Protein AF-A0A285X0R0-F1 (afdb_monomer)

pLDDT: mean 80.7, std 11.84, range [41.78, 96.88]

Mean predicted aligned error: 8.22 Å

Organism: NCBI:txid1343891

Solvent-accessible surface area (backbone atoms only — not comparable to full-atom values): 8356 Å² total; per-residue (Å²): 119,73,72,58,53,62,50,47,55,50,51,50,50,50,52,49,47,53,52,54,48,49,49,48,52,49,40,54,50,35,18,53,65,5,32,38,74,40,42,94,51,76,26,80,20,54,83,68,78,44,75,54,77,42,73,67,60,51,47,50,53,51,53,50,49,51,52,50,48,53,52,51,52,55,49,51,52,51,54,50,52,48,55,55,54,50,66,74,74,57,95,47,62,67,62,36,13,54,50,29,8,55,51,39,9,49,51,32,26,53,47,38,49,59,47,37,76,71,26,73,60,60,70,66,58,26,51,50,37,18,51,52,23,22,54,46,14,33,63,47,45,33,64,76,67,53,60,69,74,64,55,60,65,60,63,75,75,111

Sequence (158 aa):
MKATFKNLGKHLLWGILIILGGLFLYMVGAQILGYLPYSDRPGPGWYKGEILVDWDGLKFVLDFILFLGIYIIGSLILVYGLFRIFRLFGYNRIIYSILGGLIIGFICLYWTLGIGWYIAIDGSTVTAGGILGLIYGATIFPKLLRPKEEQTLGTTKN

Secondary structure (DSSP, 8-state):
-HHHHHHHHHHHHHHHHHHHHHHHHHHHHHHHTTB-TT-SSB-HHHHH------HHHHHHHHHHHHHHHHHHHHHHHHHHHHHHHHHHH---HHHHHHHHHHHHHHHHHHHHHHHHTTS---HHHHHHHHHHHHHHHHHTHHHHTS-HHHHHHHHTT-

Radius of gyration: 19.96 Å; Cα contacts (8 Å, |Δi|>4): 147; chains: 1; bounding box: 43×32×56 Å

Foldseek 3Di:
DVVVVVVVVVVLVVVLCCVLVVLLCVLLVCQQCQPQSQEPDRHPCPVVVDNPPDPVSNVLSVVLSVVVVVLSVVLVVVVVVVLVVCVVVDQDLQVQLQVQLQSQLVSQLVSVVVSCVSHVDDPVNSVVSSNVSNNCRNPPRSVVSDDPVVVVVVVVVD

Structure (mmCIF, N/CA/C/O backbone):
data_AF-A0A285X0R0-F1
#
_entry.id   AF-A0A285X0R0-F1
#
loop_
_atom_site.group_PDB
_atom_site.id
_atom_site.type_symbol
_atom_site.label_atom_id
_atom_site.label_alt_id
_atom_site.label_comp_id
_atom_site.label_asym_id
_atom_site.label_entity_id
_atom_site.label_seq_id
_atom_site.pdbx_PDB_ins_code
_atom_site.Cartn_x
_atom_site.Cartn_y
_atom_site.Cartn_z
_atom_site.occupancy
_atom_site.B_iso_or_equiv
_atom_site.auth_seq_id
_atom_site.auth_comp_id
_atom_site.auth_asym_id
_atom_site.auth_atom_id
_atom_site.pdbx_PDB_model_num
ATOM 1 N N . MET A 1 1 ? 1.839 1.627 28.989 1.00 46.50 1 MET A N 1
ATOM 2 C CA . MET A 1 1 ? 1.444 2.210 27.679 1.00 46.50 1 MET A CA 1
ATOM 3 C C . MET A 1 1 ? 2.614 2.747 26.836 1.00 46.50 1 MET A C 1
ATOM 5 O O . MET A 1 1 ? 2.567 2.570 25.628 1.00 46.50 1 MET A O 1
ATOM 9 N N . LYS A 1 2 ? 3.685 3.329 27.411 1.00 41.78 2 LYS A N 1
ATOM 10 C CA . LYS A 1 2 ? 4.855 3.825 26.641 1.00 41.78 2 LYS A CA 1
ATOM 11 C C . LYS A 1 2 ? 5.666 2.735 25.903 1.00 41.78 2 LYS A C 1
ATOM 13 O O . LYS A 1 2 ? 6.153 2.985 24.806 1.00 41.78 2 LYS A O 1
ATOM 18 N N . ALA A 1 3 ? 5.757 1.518 26.451 1.00 43.06 3 ALA A N 1
ATOM 19 C CA . ALA A 1 3 ? 6.509 0.415 25.835 1.00 43.06 3 ALA A CA 1
ATOM 20 C C . ALA A 1 3 ? 5.910 -0.080 24.499 1.00 43.06 3 ALA A C 1
ATOM 22 O O . ALA A 1 3 ? 6.636 -0.512 23.610 1.00 43.06 3 ALA A O 1
ATOM 23 N N . THR A 1 4 ? 4.591 0.033 24.319 1.00 57.09 4 THR A N 1
ATOM 24 C CA . THR A 1 4 ? 3.888 -0.457 23.122 1.00 57.09 4 THR A CA 1
ATOM 25 C C . THR A 1 4 ? 4.095 0.459 21.911 1.00 57.09 4 THR A C 1
ATOM 27 O O . THR A 1 4 ? 4.170 -0.018 20.785 1.00 57.09 4 THR A O 1
ATOM 30 N N . PHE A 1 5 ? 4.251 1.768 22.137 1.00 53.84 5 PHE A N 1
ATOM 31 C CA . PHE A 1 5 ? 4.411 2.760 21.067 1.00 53.84 5 PHE A CA 1
ATOM 32 C C . PHE A 1 5 ? 5.818 2.740 20.453 1.00 53.84 5 PHE A C 1
ATOM 34 O O . PHE A 1 5 ? 5.966 2.817 19.235 1.00 53.84 5 PHE A O 1
ATOM 41 N N . LYS A 1 6 ? 6.851 2.552 21.289 1.00 60.56 6 LYS A N 1
ATOM 42 C CA . LYS A 1 6 ? 8.239 2.375 20.828 1.00 60.56 6 LYS A CA 1
ATOM 43 C C . LYS A 1 6 ? 8.381 1.124 19.952 1.00 60.56 6 LYS A C 1
ATOM 45 O O . LYS A 1 6 ? 9.075 1.156 18.940 1.00 60.56 6 LYS A O 1
ATOM 50 N N . ASN A 1 7 ? 7.669 0.052 20.302 1.00 72.88 7 ASN A N 1
ATOM 51 C CA . ASN A 1 7 ? 7.646 -1.170 19.502 1.00 72.88 7 ASN A CA 1
ATOM 52 C C . ASN A 1 7 ? 6.840 -0.991 18.210 1.00 72.88 7 ASN A C 1
ATOM 54 O O . ASN A 1 7 ? 7.281 -1.461 17.169 1.00 72.88 7 ASN A O 1
ATOM 58 N N . LEU A 1 8 ? 5.719 -0.260 18.238 1.00 70.25 8 LEU A N 1
ATOM 59 C CA . LEU A 1 8 ? 4.926 0.026 17.038 1.00 70.25 8 LEU A CA 1
ATOM 60 C C . LEU A 1 8 ? 5.735 0.790 15.984 1.00 70.25 8 LEU A C 1
ATOM 62 O O . LEU A 1 8 ? 5.766 0.370 14.833 1.00 70.25 8 LEU A O 1
ATOM 66 N N . GLY A 1 9 ? 6.431 1.861 16.379 1.00 76.69 9 GLY A N 1
ATOM 67 C CA . GLY A 1 9 ? 7.295 2.611 15.462 1.00 76.69 9 GLY A CA 1
ATOM 68 C C . GLY A 1 9 ? 8.384 1.730 14.848 1.00 76.69 9 GLY A C 1
ATOM 69 O O . GLY A 1 9 ? 8.612 1.782 13.644 1.00 76.69 9 GLY A O 1
ATOM 70 N N . LYS A 1 10 ? 8.989 0.845 15.652 1.00 80.75 10 LYS A N 1
ATOM 71 C CA . LYS A 1 10 ? 9.969 -0.138 15.174 1.00 80.75 10 LYS A CA 1
ATOM 72 C C . LYS A 1 10 ? 9.349 -1.127 14.177 1.00 80.75 10 LYS A C 1
ATOM 74 O O . LYS A 1 10 ? 9.938 -1.352 13.129 1.00 80.75 10 LYS A O 1
ATOM 79 N N . HIS A 1 11 ? 8.180 -1.701 14.463 1.00 75.06 11 HIS A N 1
ATOM 80 C CA . HIS A 1 11 ? 7.510 -2.645 13.557 1.00 75.06 11 HIS A CA 1
ATOM 81 C C . HIS A 1 11 ? 7.051 -1.989 12.253 1.00 75.06 11 HIS A C 1
ATOM 83 O O . HIS A 1 11 ? 7.207 -2.592 11.197 1.00 75.06 11 HIS A O 1
ATOM 89 N N . LEU A 1 12 ? 6.539 -0.757 12.315 1.00 79.19 12 LEU A N 1
ATOM 90 C CA . LEU A 1 12 ? 6.190 0.020 11.127 1.00 79.19 12 LEU A CA 1
ATOM 91 C C . LEU A 1 12 ? 7.430 0.317 10.288 1.00 79.19 12 LEU A C 1
ATOM 93 O O . LEU A 1 12 ? 7.411 0.067 9.091 1.00 79.19 12 LEU A O 1
ATOM 97 N N . LEU A 1 13 ? 8.520 0.769 10.914 1.00 84.12 13 LEU A N 1
ATOM 98 C CA . LEU A 1 13 ? 9.782 1.012 10.220 1.00 84.12 13 LEU A CA 1
ATOM 99 C C . LEU A 1 13 ? 10.294 -0.257 9.530 1.00 84.12 13 LEU A C 1
ATOM 101 O O . LEU A 1 13 ? 10.608 -0.215 8.348 1.00 84.12 13 LEU A O 1
ATOM 105 N N . TRP A 1 14 ? 10.331 -1.393 10.234 1.00 82.38 14 TRP A N 1
ATOM 106 C CA . TRP A 1 14 ? 10.741 -2.667 9.636 1.00 82.38 14 TRP A CA 1
ATOM 107 C C . TRP A 1 14 ? 9.812 -3.111 8.510 1.00 82.38 14 TRP A C 1
ATOM 109 O O . TRP A 1 14 ? 10.301 -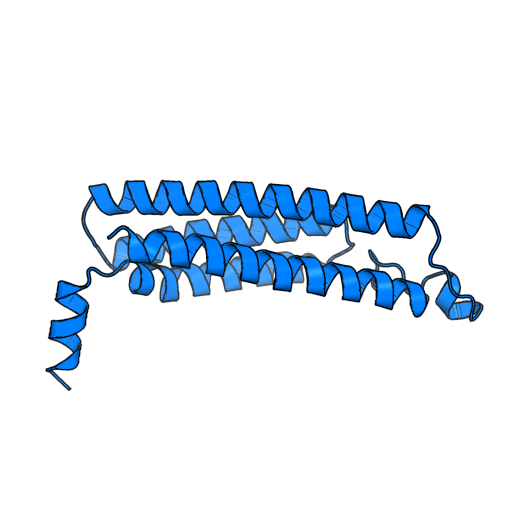3.544 7.475 1.00 82.38 14 TRP A O 1
ATOM 119 N N . GLY A 1 15 ? 8.495 -2.975 8.674 1.00 79.69 15 GLY A N 1
ATOM 120 C CA . GLY A 1 15 ? 7.533 -3.297 7.621 1.00 79.69 15 GLY A CA 1
ATOM 121 C C . GLY A 1 15 ? 7.744 -2.443 6.372 1.00 79.69 15 GLY A C 1
ATOM 122 O O . GLY A 1 15 ? 7.815 -2.978 5.271 1.00 79.69 15 GLY A O 1
ATOM 123 N N . ILE A 1 16 ? 7.929 -1.133 6.549 1.00 84.19 16 ILE A N 1
ATOM 124 C CA . ILE A 1 16 ? 8.228 -0.197 5.458 1.00 84.19 16 ILE A CA 1
ATOM 125 C C . ILE A 1 16 ? 9.544 -0.572 4.776 1.00 84.19 16 ILE A C 1
ATOM 127 O O . ILE A 1 16 ? 9.581 -0.647 3.554 1.00 84.19 16 ILE A O 1
ATOM 131 N N . LEU A 1 17 ? 10.604 -0.848 5.540 1.00 86.88 17 LEU A N 1
ATOM 132 C CA . LEU A 1 17 ? 11.906 -1.235 4.991 1.00 86.88 17 LEU A CA 1
ATOM 133 C C . LEU A 1 17 ? 11.840 -2.553 4.218 1.00 86.88 17 LEU A C 1
ATOM 135 O O . LEU A 1 17 ? 12.443 -2.656 3.157 1.00 86.88 17 LEU A O 1
ATOM 139 N N . ILE A 1 18 ? 11.102 -3.546 4.717 1.00 85.25 18 ILE A N 1
ATOM 140 C CA . ILE A 1 18 ? 10.929 -4.832 4.032 1.00 85.25 18 ILE A CA 1
ATOM 141 C C . ILE A 1 18 ? 10.157 -4.636 2.726 1.00 85.25 18 ILE A C 1
ATOM 143 O O . ILE A 1 18 ? 10.579 -5.144 1.692 1.00 85.25 18 ILE A O 1
ATOM 147 N N . ILE A 1 19 ? 9.055 -3.884 2.755 1.00 82.12 19 ILE A N 1
ATOM 148 C CA . ILE A 1 19 ? 8.212 -3.664 1.574 1.00 82.12 19 ILE A CA 1
ATOM 149 C C . ILE A 1 19 ? 8.951 -2.815 0.537 1.00 82.12 19 ILE A C 1
ATOM 151 O O . ILE A 1 19 ? 9.111 -3.247 -0.601 1.00 82.12 19 ILE A O 1
ATOM 155 N N . LEU A 1 20 ? 9.432 -1.628 0.920 1.00 86.88 20 LEU A N 1
ATOM 156 C CA . LEU A 1 20 ? 10.101 -0.705 0.000 1.00 86.88 20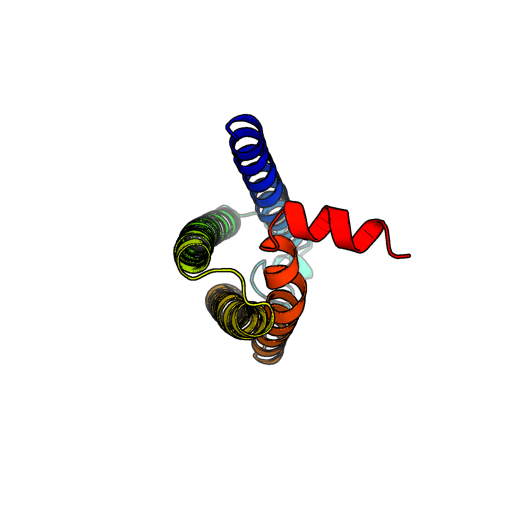 LEU A CA 1
ATOM 157 C C . LEU A 1 20 ? 11.466 -1.224 -0.444 1.00 86.88 20 LEU A C 1
ATOM 159 O O . LEU A 1 20 ? 11.801 -1.124 -1.619 1.00 86.88 20 LEU A O 1
ATOM 163 N N . GLY A 1 21 ? 12.244 -1.802 0.472 1.00 86.12 21 GLY A N 1
ATOM 164 C CA . GLY A 1 21 ? 13.544 -2.386 0.153 1.00 86.12 21 GLY A CA 1
ATOM 165 C C . GLY A 1 21 ? 13.414 -3.628 -0.725 1.00 86.12 21 GLY A C 1
ATOM 166 O O . GLY A 1 21 ? 14.144 -3.762 -1.702 1.00 86.12 21 GLY A O 1
ATOM 167 N N . GLY A 1 22 ? 12.450 -4.508 -0.437 1.00 85.19 22 GLY A N 1
ATOM 168 C CA . GLY A 1 22 ? 12.158 -5.665 -1.284 1.00 85.19 22 GLY A CA 1
ATOM 169 C C . GLY A 1 22 ? 11.710 -5.254 -2.687 1.00 85.19 22 GLY A C 1
ATOM 170 O O . GLY A 1 22 ? 12.213 -5.790 -3.672 1.00 85.19 22 GLY A O 1
ATOM 171 N N . LEU A 1 23 ? 10.829 -4.255 -2.784 1.00 84.88 23 LEU A N 1
ATOM 172 C CA . LEU A 1 23 ? 10.374 -3.704 -4.060 1.00 84.88 23 LEU A CA 1
ATOM 173 C C . LEU A 1 23 ? 11.516 -3.047 -4.847 1.00 84.88 23 LEU A C 1
ATOM 175 O O . LEU A 1 23 ? 11.638 -3.292 -6.042 1.00 84.88 23 LEU A O 1
ATOM 179 N N . PHE A 1 24 ? 12.385 -2.279 -4.184 1.00 88.19 24 PHE A N 1
ATOM 180 C CA . PHE A 1 24 ? 13.589 -1.709 -4.797 1.00 88.19 24 PHE A CA 1
ATOM 181 C C . PHE A 1 24 ? 14.470 -2.788 -5.418 1.00 88.19 24 PHE A C 1
ATOM 183 O O . PHE A 1 24 ? 14.789 -2.727 -6.603 1.00 88.19 24 PHE A O 1
ATOM 190 N N . LEU A 1 25 ? 14.835 -3.795 -4.619 1.00 87.62 25 LEU A N 1
ATOM 191 C CA . LEU A 1 25 ? 15.700 -4.886 -5.060 1.00 87.62 25 LEU A CA 1
ATOM 192 C C . LEU A 1 25 ? 15.068 -5.662 -6.215 1.00 87.62 25 LEU A C 1
ATOM 194 O O . LEU A 1 25 ? 15.766 -6.003 -7.166 1.00 87.62 25 LEU A O 1
ATOM 198 N N . TYR A 1 26 ? 13.755 -5.893 -6.162 1.00 86.38 26 TYR A N 1
ATOM 199 C CA . TYR A 1 26 ? 13.018 -6.507 -7.259 1.00 86.38 26 TYR A CA 1
ATOM 200 C C . TYR A 1 26 ? 13.095 -5.667 -8.539 1.00 86.38 26 TYR A C 1
ATOM 202 O O . TYR A 1 26 ? 13.447 -6.200 -9.586 1.00 86.38 26 TYR A O 1
ATOM 210 N N . MET A 1 27 ? 12.812 -4.362 -8.476 1.00 84.31 27 MET A N 1
ATOM 211 C CA . MET A 1 27 ? 12.786 -3.504 -9.668 1.00 84.31 27 MET A CA 1
ATOM 212 C C . MET A 1 27 ? 14.175 -3.310 -10.281 1.00 84.31 27 MET A C 1
ATOM 214 O O . MET A 1 27 ? 14.309 -3.323 -11.502 1.00 84.31 27 MET A O 1
ATOM 218 N N . VAL A 1 28 ? 15.214 -3.182 -9.452 1.00 85.44 28 VAL A N 1
ATOM 219 C CA . VAL A 1 28 ? 16.608 -3.147 -9.921 1.00 85.44 28 VAL A CA 1
ATOM 220 C C . VAL A 1 28 ? 17.006 -4.499 -10.518 1.00 85.44 28 VAL A C 1
ATOM 222 O O . VAL A 1 28 ? 17.579 -4.548 -11.602 1.00 85.44 28 VAL A O 1
ATOM 225 N N . GLY A 1 29 ? 16.654 -5.607 -9.861 1.00 84.44 29 GLY A N 1
ATOM 226 C CA . GLY A 1 29 ? 16.902 -6.956 -10.372 1.00 84.44 29 GLY A CA 1
ATOM 227 C C . GLY A 1 29 ? 16.211 -7.219 -11.712 1.00 84.44 29 GLY A C 1
ATOM 228 O O . GLY A 1 29 ? 16.827 -7.766 -12.622 1.00 84.44 29 GLY A O 1
ATOM 229 N N . ALA A 1 30 ? 14.965 -6.769 -11.871 1.00 81.56 30 ALA A N 1
ATOM 230 C CA . ALA A 1 30 ? 14.222 -6.868 -13.124 1.00 81.56 30 ALA A CA 1
ATOM 231 C C . ALA A 1 30 ? 14.936 -6.126 -14.267 1.00 81.56 30 ALA A C 1
ATOM 233 O O . ALA A 1 30 ? 15.079 -6.683 -15.354 1.00 81.56 30 ALA A O 1
ATOM 234 N N . GLN A 1 31 ? 15.465 -4.925 -14.005 1.00 80.75 31 GLN A N 1
ATOM 235 C CA . GLN A 1 31 ? 16.261 -4.173 -14.984 1.00 80.75 31 GLN A CA 1
ATOM 236 C C . GLN A 1 31 ? 17.556 -4.893 -15.372 1.00 80.75 31 GLN A C 1
ATOM 238 O O . GLN A 1 31 ? 17.897 -4.939 -16.553 1.00 80.75 31 GLN A O 1
ATOM 243 N N . ILE A 1 32 ? 18.254 -5.506 -14.408 1.00 82.69 32 ILE A N 1
ATOM 244 C CA . ILE A 1 32 ? 19.464 -6.305 -14.679 1.00 82.69 32 ILE A CA 1
ATOM 245 C C . ILE A 1 32 ? 19.148 -7.472 -15.623 1.00 82.69 32 ILE A C 1
ATOM 247 O O . ILE A 1 32 ? 19.951 -7.793 -16.493 1.00 82.69 32 ILE A O 1
ATOM 251 N N . LEU A 1 33 ? 17.967 -8.080 -15.483 1.00 81.25 33 LEU A N 1
ATOM 252 C CA . LEU A 1 33 ? 17.487 -9.158 -16.354 1.00 81.25 33 LEU A CA 1
ATOM 253 C C . LEU A 1 33 ? 16.902 -8.656 -17.687 1.00 81.25 33 LEU A C 1
ATOM 255 O O . LEU A 1 33 ? 16.396 -9.454 -18.475 1.00 81.25 33 LEU A O 1
ATOM 259 N N . GLY A 1 34 ? 16.952 -7.348 -17.949 1.00 74.81 34 GLY A N 1
ATOM 260 C CA . GLY A 1 34 ? 16.485 -6.749 -19.194 1.00 74.81 34 GLY A CA 1
ATOM 261 C C . GLY A 1 34 ? 14.974 -6.518 -19.273 1.00 74.81 34 GLY A C 1
ATOM 262 O O . GLY A 1 34 ? 14.479 -6.212 -20.359 1.00 74.81 34 GLY A O 1
ATOM 263 N N . TYR A 1 35 ? 14.236 -6.635 -18.163 1.00 76.00 35 TYR A N 1
ATOM 264 C CA . TYR A 1 35 ? 12.825 -6.248 -18.088 1.00 76.00 35 TYR A CA 1
ATOM 265 C C . TYR A 1 35 ? 12.660 -4.746 -17.875 1.00 76.00 35 TYR A C 1
ATOM 267 O O . TYR A 1 35 ? 13.461 -4.098 -17.199 1.00 76.00 35 TYR A O 1
ATOM 275 N N . LEU A 1 36 ? 11.562 -4.199 -18.400 1.00 74.25 36 LEU A N 1
ATOM 276 C CA . LEU A 1 36 ? 11.124 -2.870 -17.999 1.00 74.25 36 LEU A CA 1
ATOM 277 C C . LEU A 1 36 ? 10.534 -2.949 -16.585 1.00 74.25 36 LEU A C 1
ATOM 279 O O . LEU A 1 36 ? 9.640 -3.754 -16.339 1.00 74.25 36 LEU A O 1
ATOM 283 N N . PRO A 1 37 ? 10.961 -2.091 -15.650 1.00 70.19 37 PRO A N 1
ATOM 284 C CA . PRO A 1 37 ? 10.487 -2.144 -14.267 1.00 70.19 37 PRO A CA 1
ATOM 285 C C . PRO A 1 37 ? 8.999 -1.767 -14.126 1.00 70.19 37 PRO A C 1
ATOM 287 O O . PRO A 1 37 ? 8.403 -2.011 -13.081 1.00 70.19 37 PRO A O 1
ATOM 290 N N . TYR A 1 38 ? 8.401 -1.176 -15.165 1.00 69.88 38 TYR A N 1
ATOM 291 C CA . TYR A 1 38 ? 7.019 -0.692 -15.203 1.00 69.88 38 TYR A CA 1
ATOM 292 C C . TYR A 1 38 ? 6.111 -1.448 -16.185 1.00 69.88 38 TYR A C 1
ATOM 294 O O . TYR A 1 38 ? 4.959 -1.055 -16.379 1.00 69.88 38 TYR A O 1
ATOM 302 N N . SER A 1 39 ? 6.613 -2.498 -16.840 1.00 69.12 39 SER A N 1
ATOM 303 C CA . SER A 1 39 ? 5.849 -3.249 -17.833 1.00 69.12 39 SER A CA 1
ATOM 304 C C . SER A 1 39 ? 6.138 -4.740 -17.731 1.00 69.12 39 SER A C 1
ATOM 306 O O . SER A 1 39 ? 7.262 -5.172 -17.509 1.00 69.12 39 SER A O 1
ATOM 308 N N . ASP A 1 40 ? 5.095 -5.523 -17.960 1.00 66.38 40 ASP A N 1
ATOM 309 C CA . ASP A 1 40 ? 5.124 -6.959 -18.231 1.00 66.38 40 ASP A CA 1
ATOM 310 C C . ASP A 1 40 ? 5.856 -7.324 -19.536 1.00 66.38 40 ASP A C 1
ATOM 312 O O . ASP A 1 40 ? 6.067 -8.501 -19.833 1.00 66.38 40 ASP A O 1
ATOM 316 N N . ARG A 1 41 ? 6.250 -6.324 -20.331 1.00 70.12 41 ARG A N 1
ATOM 317 C CA . ARG A 1 41 ? 6.941 -6.525 -21.596 1.00 70.12 41 ARG A CA 1
ATOM 318 C C . ARG A 1 41 ? 8.451 -6.639 -21.391 1.00 70.12 41 ARG A C 1
ATOM 320 O O . ARG A 1 41 ? 9.035 -5.880 -20.610 1.00 70.12 41 ARG A O 1
ATOM 327 N N . PRO A 1 42 ? 9.106 -7.531 -22.150 1.00 72.56 42 PRO A N 1
ATOM 328 C CA . PRO A 1 42 ? 10.558 -7.555 -22.228 1.00 72.56 42 PRO A CA 1
ATOM 329 C C . PRO A 1 42 ? 11.084 -6.182 -22.659 1.00 72.56 42 PRO A C 1
ATOM 331 O O . PRO A 1 42 ? 10.604 -5.590 -23.630 1.00 72.56 42 PRO A O 1
ATOM 334 N N . GLY A 1 43 ? 12.057 -5.667 -21.911 1.00 74.19 43 GLY A N 1
ATOM 335 C CA . GLY A 1 43 ? 12.716 -4.407 -22.216 1.00 74.19 43 GLY A CA 1
ATOM 336 C C . GLY A 1 43 ? 13.800 -4.563 -23.277 1.00 74.19 43 GLY A C 1
ATOM 337 O O . GLY A 1 43 ? 14.067 -5.668 -23.756 1.00 74.19 43 GLY A O 1
ATOM 338 N N . PRO A 1 44 ? 14.477 -3.465 -23.647 1.00 69.25 44 PRO A N 1
ATOM 339 C CA . PRO A 1 44 ? 15.532 -3.509 -24.658 1.00 69.25 44 PRO A CA 1
ATOM 340 C C . PRO A 1 44 ? 16.673 -4.485 -24.305 1.00 69.25 44 PRO A C 1
ATOM 342 O O . PRO A 1 44 ? 17.312 -5.033 -25.202 1.00 69.25 44 PRO A O 1
ATOM 345 N N . GLY A 1 45 ? 16.889 -4.750 -23.010 1.00 73.69 45 GLY A N 1
ATOM 346 C CA . GLY A 1 45 ? 17.954 -5.620 -22.501 1.00 73.69 45 GLY A CA 1
ATOM 347 C C . GLY A 1 45 ? 17.643 -7.100 -22.685 1.00 73.69 45 GLY A C 1
ATOM 348 O O . GLY A 1 45 ? 18.553 -7.898 -22.892 1.00 73.69 45 GLY A O 1
ATOM 349 N N . TRP A 1 46 ? 16.355 -7.455 -22.727 1.00 76.25 46 TRP A N 1
ATOM 350 C CA . TRP A 1 46 ? 15.884 -8.821 -22.952 1.00 76.25 46 TRP A CA 1
ATOM 351 C C . TRP A 1 46 ? 16.354 -9.401 -24.291 1.00 76.25 46 TRP A C 1
ATOM 353 O O . TRP A 1 46 ? 16.662 -10.584 -24.391 1.00 76.25 46 TRP A O 1
ATOM 363 N N . TYR A 1 47 ? 16.422 -8.562 -25.328 1.00 77.38 47 TYR A N 1
ATOM 364 C CA . TYR A 1 47 ? 16.757 -8.993 -26.688 1.00 77.38 47 TYR A CA 1
ATOM 365 C C . TYR A 1 47 ? 18.246 -8.877 -27.020 1.00 77.38 47 TYR A C 1
ATOM 367 O O . TYR A 1 47 ? 18.710 -9.529 -27.952 1.00 77.38 47 TYR A O 1
ATOM 375 N N . LYS A 1 48 ? 18.990 -8.036 -26.291 1.00 72.38 48 LYS A N 1
ATOM 376 C CA . LYS A 1 48 ? 20.404 -7.743 -26.574 1.00 72.38 48 LYS A CA 1
ATOM 377 C C . LYS A 1 48 ? 21.386 -8.399 -25.602 1.00 72.38 48 LYS A C 1
ATOM 379 O O . LYS A 1 48 ? 22.576 -8.416 -25.889 1.00 72.38 48 LYS A O 1
ATOM 384 N N . GLY A 1 49 ? 20.913 -8.941 -24.475 1.00 66.56 49 GLY A N 1
ATOM 385 C CA . GLY A 1 49 ? 21.783 -9.515 -23.439 1.00 66.56 49 GLY A CA 1
ATOM 386 C C . GLY A 1 49 ? 22.662 -8.475 -22.733 1.00 66.56 49 GLY A C 1
ATOM 387 O O . GLY A 1 49 ? 23.656 -8.830 -22.105 1.00 66.56 49 GLY A O 1
ATOM 388 N N . GLU A 1 50 ? 22.317 -7.192 -22.852 1.00 68.12 50 GLU A N 1
ATOM 389 C CA . GLU A 1 50 ? 23.035 -6.078 -22.238 1.00 68.12 50 GLU A CA 1
ATOM 390 C C . GLU A 1 50 ? 22.449 -5.772 -20.853 1.00 68.12 50 GLU A C 1
ATOM 392 O O . GLU A 1 50 ? 21.229 -5.752 -20.671 1.00 68.12 50 GLU A O 1
ATOM 397 N N . ILE A 1 51 ? 23.319 -5.499 -19.875 1.00 64.62 51 ILE A N 1
ATOM 398 C CA . ILE A 1 51 ? 22.909 -4.994 -18.559 1.00 64.62 51 ILE A CA 1
ATOM 399 C C . ILE A 1 51 ? 22.489 -3.533 -18.742 1.00 64.62 51 ILE A C 1
ATOM 401 O O . ILE A 1 51 ? 23.334 -2.664 -18.944 1.00 64.62 51 ILE A O 1
ATOM 405 N N . LEU A 1 52 ? 21.184 -3.267 -18.667 1.00 66.88 52 LEU A N 1
ATOM 406 C CA . LEU A 1 52 ? 20.594 -1.942 -18.886 1.00 66.88 52 LEU A CA 1
ATOM 407 C C . LEU A 1 52 ? 20.175 -1.256 -17.584 1.00 66.88 52 LEU A C 1
ATOM 409 O O . LEU A 1 52 ? 19.095 -0.676 -17.503 1.00 66.88 52 LEU A O 1
ATOM 413 N N . VAL A 1 53 ? 21.012 -1.316 -16.548 1.00 71.81 53 VAL A N 1
ATOM 414 C CA . VAL A 1 53 ? 20.836 -0.376 -15.434 1.00 71.81 53 VAL A CA 1
ATOM 415 C C . VAL A 1 53 ? 21.428 0.952 -15.882 1.00 71.81 53 VAL A C 1
ATOM 417 O O . VAL A 1 53 ? 22.617 1.209 -15.701 1.00 71.81 53 VAL A O 1
ATOM 420 N N . ASP A 1 54 ? 20.606 1.768 -16.530 1.00 80.69 54 ASP A N 1
ATOM 421 C CA . ASP A 1 54 ? 20.944 3.147 -16.841 1.00 80.69 54 ASP A CA 1
ATOM 422 C C . ASP A 1 54 ? 20.488 4.088 -15.715 1.00 80.69 54 ASP A C 1
ATOM 424 O O . ASP A 1 54 ? 19.747 3.731 -14.791 1.00 80.69 54 ASP A O 1
ATOM 428 N N . TRP A 1 55 ? 20.994 5.318 -15.756 1.00 84.50 55 TRP A N 1
ATOM 429 C CA . TRP A 1 55 ? 20.669 6.318 -14.742 1.00 84.50 55 TRP A CA 1
ATOM 430 C C . TRP A 1 55 ? 19.188 6.704 -14.753 1.00 84.50 55 TRP A C 1
ATOM 432 O O . TRP A 1 55 ? 18.645 7.028 -13.697 1.00 84.50 55 TRP A O 1
ATOM 442 N N . ASP A 1 56 ? 18.530 6.626 -15.909 1.00 83.44 56 ASP A N 1
ATOM 443 C CA . ASP A 1 56 ? 17.113 6.951 -16.058 1.00 83.44 56 ASP A CA 1
ATOM 444 C C . ASP A 1 56 ? 16.216 5.882 -15.413 1.00 83.44 56 ASP A C 1
ATOM 446 O O . ASP A 1 56 ? 15.278 6.216 -14.685 1.00 83.44 56 ASP A O 1
ATOM 450 N N . GLY A 1 57 ? 16.540 4.600 -15.582 1.00 81.56 57 GLY A N 1
ATOM 451 C CA . GLY A 1 57 ? 15.873 3.468 -14.943 1.00 81.56 57 GLY A CA 1
ATOM 452 C C . GLY A 1 57 ? 16.079 3.442 -13.431 1.00 81.56 57 GLY A C 1
ATOM 453 O O . GLY A 1 57 ? 15.133 3.177 -12.681 1.00 81.56 57 GLY A O 1
ATOM 454 N N . LEU A 1 58 ? 17.280 3.785 -12.952 1.00 85.56 58 LEU A N 1
ATOM 455 C CA . LEU A 1 58 ? 17.534 3.948 -11.518 1.00 85.56 58 LEU A CA 1
ATOM 456 C C . LEU A 1 58 ? 16.731 5.124 -10.944 1.00 85.56 58 LEU A C 1
ATOM 458 O O . LEU A 1 58 ? 16.092 4.987 -9.899 1.00 85.56 58 LEU A O 1
ATOM 462 N N . LYS A 1 59 ? 16.735 6.269 -11.636 1.00 89.50 59 LYS A N 1
ATOM 463 C CA . LYS A 1 59 ? 15.970 7.457 -11.245 1.00 89.50 59 LYS A CA 1
ATOM 464 C C . LYS A 1 59 ? 14.476 7.156 -11.178 1.00 89.50 59 LYS A C 1
ATOM 466 O O . LYS A 1 59 ? 13.849 7.493 -10.181 1.00 89.50 59 LYS A O 1
ATOM 471 N N . PHE A 1 60 ? 13.930 6.452 -12.169 1.00 86.75 60 PHE A N 1
ATOM 472 C CA . PHE A 1 60 ? 12.536 6.009 -12.157 1.00 86.75 60 PHE A CA 1
ATOM 473 C C . PHE A 1 60 ? 12.205 5.182 -10.910 1.00 86.75 60 PHE A C 1
ATOM 475 O O . PHE A 1 60 ? 11.205 5.442 -10.244 1.00 86.75 60 PHE A O 1
ATOM 482 N N . VAL A 1 61 ? 13.048 4.204 -10.560 1.00 87.50 61 VAL A N 1
ATOM 483 C CA . VAL A 1 61 ? 12.829 3.365 -9.371 1.00 87.50 61 VAL A CA 1
ATOM 484 C C . VAL A 1 61 ? 12.867 4.198 -8.089 1.00 87.50 61 VAL A C 1
ATOM 486 O O . VAL A 1 61 ? 12.033 3.997 -7.205 1.00 87.50 61 VAL A O 1
ATOM 489 N N . LEU A 1 62 ? 13.799 5.148 -7.984 1.00 90.38 62 LEU A N 1
ATOM 490 C CA . LEU A 1 62 ? 13.880 6.055 -6.837 1.00 90.38 62 LEU A CA 1
ATOM 491 C C . LEU A 1 62 ? 12.642 6.955 -6.733 1.00 90.38 62 LEU A C 1
ATOM 493 O O . LEU A 1 62 ? 12.055 7.045 -5.653 1.00 90.38 62 LEU A O 1
ATOM 497 N N . ASP A 1 63 ? 12.214 7.563 -7.841 1.00 90.38 63 ASP A N 1
ATOM 498 C CA . ASP A 1 63 ? 11.019 8.410 -7.905 1.00 90.38 63 ASP A CA 1
ATOM 499 C C . ASP A 1 63 ? 9.761 7.612 -7.531 1.00 90.38 63 ASP A C 1
ATOM 501 O O . ASP A 1 63 ? 8.926 8.076 -6.750 1.00 90.38 63 ASP A O 1
ATOM 505 N N 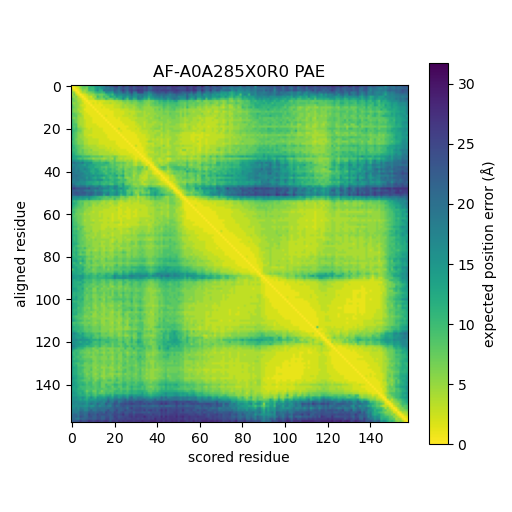. PHE A 1 64 ? 9.654 6.373 -8.016 1.00 87.56 64 PHE A N 1
ATOM 506 C CA . PHE A 1 64 ? 8.548 5.474 -7.702 1.00 87.56 64 PHE A CA 1
ATOM 507 C C . PHE A 1 64 ? 8.518 5.069 -6.223 1.00 87.56 64 PHE A C 1
ATOM 509 O O . PHE A 1 64 ? 7.459 5.078 -5.595 1.00 87.56 64 PHE A O 1
ATOM 516 N N . ILE A 1 65 ? 9.670 4.759 -5.624 1.00 89.12 65 ILE A N 1
ATOM 517 C CA . ILE A 1 65 ? 9.752 4.433 -4.192 1.00 89.12 65 ILE A CA 1
ATOM 518 C C . ILE A 1 65 ? 9.446 5.644 -3.330 1.00 89.12 65 ILE A C 1
ATOM 520 O O . ILE A 1 65 ? 8.780 5.499 -2.305 1.00 89.12 65 ILE A O 1
ATOM 524 N N . LEU A 1 66 ? 9.912 6.830 -3.720 1.00 90.12 66 LEU A N 1
ATOM 525 C CA . LEU A 1 66 ? 9.603 8.063 -3.009 1.00 90.12 66 LEU A CA 1
ATOM 526 C C . LEU A 1 66 ? 8.096 8.336 -3.042 1.00 90.12 66 LEU A C 1
ATOM 528 O O . LEU A 1 66 ? 7.493 8.581 -1.995 1.00 90.12 66 LEU A O 1
ATOM 532 N N . PHE A 1 67 ? 7.480 8.215 -4.221 1.00 89.00 67 PHE A N 1
ATOM 533 C CA . PHE A 1 67 ? 6.032 8.296 -4.401 1.00 89.00 67 PHE A CA 1
ATOM 534 C C . PHE A 1 67 ? 5.295 7.300 -3.494 1.00 89.00 67 PHE A C 1
ATOM 536 O O . PHE A 1 67 ? 4.430 7.696 -2.705 1.00 89.00 67 PHE A O 1
ATOM 543 N N . LEU A 1 68 ? 5.682 6.021 -3.534 1.00 87.69 68 LEU A N 1
ATOM 544 C CA . LEU A 1 68 ? 5.061 4.974 -2.725 1.00 87.69 68 LEU A CA 1
ATOM 545 C C . LEU A 1 68 ? 5.274 5.214 -1.223 1.00 87.69 68 LEU A C 1
ATOM 547 O O . LEU A 1 68 ? 4.361 5.011 -0.428 1.00 87.69 68 LEU A O 1
ATOM 551 N N . GLY A 1 69 ? 6.449 5.702 -0.826 1.00 87.12 69 GLY A N 1
ATOM 552 C CA . GLY A 1 69 ? 6.781 6.073 0.548 1.00 87.12 69 GLY A CA 1
ATOM 553 C C . GLY A 1 69 ? 5.867 7.166 1.097 1.00 87.12 69 GLY A C 1
ATOM 554 O O . GLY A 1 69 ? 5.321 7.017 2.193 1.00 87.12 69 GLY A O 1
ATOM 555 N 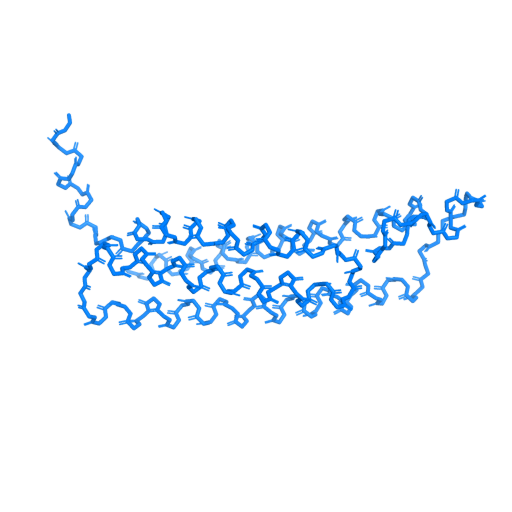N . ILE A 1 70 ? 5.634 8.230 0.323 1.00 87.25 70 ILE A N 1
ATOM 556 C CA . ILE A 1 70 ? 4.696 9.305 0.684 1.00 87.25 70 ILE A CA 1
ATOM 557 C C . ILE A 1 70 ? 3.277 8.741 0.844 1.00 87.25 70 ILE A C 1
ATOM 559 O O . ILE A 1 70 ? 2.603 9.040 1.834 1.00 87.25 70 ILE A O 1
ATOM 563 N N . TYR A 1 71 ? 2.847 7.872 -0.074 1.00 86.06 71 TYR A N 1
ATOM 564 C CA . TYR A 1 71 ? 1.548 7.193 -0.006 1.00 86.06 71 TYR A CA 1
ATOM 565 C C . TYR A 1 71 ? 1.404 6.306 1.239 1.00 86.06 71 TYR A C 1
ATOM 567 O O . TYR A 1 71 ? 0.377 6.375 1.929 1.00 86.06 71 TYR A O 1
ATOM 575 N N . ILE A 1 72 ? 2.436 5.519 1.572 1.00 85.31 72 ILE A N 1
ATOM 576 C CA . ILE A 1 72 ? 2.494 4.697 2.789 1.00 85.31 72 ILE A CA 1
ATOM 577 C C . ILE A 1 72 ? 2.319 5.574 4.023 1.00 85.31 72 ILE A C 1
ATOM 579 O O . ILE A 1 72 ? 1.439 5.310 4.845 1.00 85.31 72 ILE A O 1
ATOM 583 N N . ILE A 1 73 ? 3.117 6.634 4.146 1.00 84.75 73 ILE A N 1
ATOM 584 C CA . ILE A 1 73 ? 3.081 7.526 5.308 1.00 84.75 73 ILE A CA 1
ATOM 585 C C . ILE A 1 73 ? 1.706 8.186 5.438 1.00 84.75 73 ILE A C 1
ATOM 587 O O . ILE A 1 73 ? 1.106 8.130 6.514 1.00 84.75 73 ILE A O 1
ATOM 591 N N . GLY A 1 74 ? 1.171 8.754 4.353 1.00 86.62 74 GLY A N 1
ATOM 592 C CA . GLY A 1 74 ? -0.146 9.396 4.354 1.00 86.62 74 GLY A CA 1
ATOM 593 C C . GLY A 1 74 ? -1.263 8.440 4.775 1.00 86.62 74 GLY A C 1
ATOM 594 O O . GLY A 1 74 ? -2.111 8.783 5.601 1.00 86.62 74 GLY A O 1
ATOM 595 N N . SER A 1 75 ? -1.217 7.200 4.294 1.00 85.75 75 SER A N 1
ATOM 596 C CA . SER A 1 75 ? -2.219 6.185 4.636 1.00 85.75 75 SER A CA 1
ATOM 597 C C . SER A 1 75 ? -2.089 5.704 6.075 1.00 85.75 75 SER A C 1
ATOM 599 O O . SER A 1 75 ? -3.100 5.507 6.744 1.00 85.75 75 SER A O 1
ATOM 601 N N . LEU A 1 76 ? -0.867 5.562 6.594 1.00 83.69 76 LEU A N 1
ATOM 602 C CA . LEU A 1 76 ? -0.642 5.238 8.003 1.00 83.69 76 LEU A CA 1
ATOM 603 C C . LEU A 1 76 ? -1.173 6.339 8.923 1.00 83.69 76 LEU A C 1
ATOM 605 O O . LEU A 1 76 ? -1.803 6.025 9.934 1.00 83.69 76 LEU A O 1
ATOM 609 N N . ILE A 1 77 ? -0.967 7.613 8.568 1.00 85.69 77 ILE A N 1
ATOM 610 C CA . ILE A 1 77 ? -1.529 8.757 9.300 1.00 85.69 77 ILE A CA 1
ATOM 611 C C . ILE A 1 77 ? -3.058 8.687 9.291 1.00 85.69 77 ILE A C 1
ATOM 613 O O . ILE A 1 77 ? -3.676 8.805 10.350 1.00 85.69 77 ILE A O 1
ATOM 617 N N . LEU A 1 78 ? -3.668 8.444 8.128 1.00 85.62 78 LEU A N 1
ATOM 618 C CA . LEU A 1 78 ? -5.120 8.348 7.979 1.00 85.62 78 LEU A CA 1
ATOM 619 C C . LEU A 1 78 ? -5.705 7.188 8.797 1.00 85.62 78 LEU A C 1
ATOM 621 O O . LEU A 1 78 ? -6.620 7.387 9.597 1.00 85.62 78 LEU A O 1
ATOM 625 N N . VAL A 1 79 ? -5.132 5.991 8.670 1.00 83.56 79 VAL A N 1
ATOM 626 C CA . VAL A 1 79 ? -5.540 4.799 9.427 1.00 83.56 79 VAL A CA 1
ATOM 627 C C . VAL A 1 79 ? -5.369 5.021 10.933 1.00 83.56 79 VAL A C 1
ATOM 629 O O . VAL A 1 79 ? -6.268 4.699 11.711 1.00 83.56 79 VAL A O 1
ATOM 632 N N . TYR A 1 80 ? -4.259 5.622 11.370 1.00 82.50 80 TYR A N 1
ATOM 633 C CA . TYR A 1 80 ? -4.035 5.962 12.777 1.00 82.50 80 TYR A CA 1
ATOM 634 C C . TYR A 1 80 ? -5.035 7.000 13.304 1.00 82.50 80 TYR A C 1
ATOM 636 O O . TYR A 1 80 ? -5.563 6.844 14.409 1.00 82.50 80 TYR A O 1
ATOM 644 N N . GLY A 1 81 ? -5.328 8.039 12.520 1.00 84.62 81 GLY A N 1
ATOM 645 C CA . GLY A 1 81 ? -6.340 9.042 12.851 1.00 84.62 81 GLY A CA 1
ATOM 646 C C . GLY A 1 81 ? -7.711 8.402 13.054 1.00 84.62 81 GLY A C 1
ATOM 647 O O . GLY A 1 81 ? -8.353 8.616 14.082 1.00 84.62 81 GLY A O 1
ATOM 648 N N . LEU A 1 82 ? -8.108 7.516 12.143 1.00 82.38 82 LEU A N 1
ATOM 649 C CA . LEU A 1 82 ? -9.351 6.754 12.254 1.00 82.38 82 LEU A CA 1
ATOM 650 C C . LEU A 1 82 ? -9.377 5.846 13.482 1.00 82.38 82 LEU A C 1
ATOM 652 O O . LEU A 1 82 ? -10.370 5.828 14.204 1.00 82.38 82 LEU A O 1
ATOM 656 N N . PHE A 1 83 ? -8.280 5.146 13.787 1.00 80.50 83 PHE A N 1
ATOM 657 C CA . PHE A 1 83 ? -8.167 4.352 15.015 1.00 80.50 83 PHE A CA 1
ATOM 658 C C . PHE A 1 83 ? -8.413 5.190 16.277 1.00 80.50 83 PHE A C 1
ATOM 660 O O . PHE A 1 83 ? -9.050 4.722 17.227 1.00 80.50 83 PHE A O 1
ATOM 667 N N . ARG A 1 84 ? -7.907 6.429 16.308 1.00 81.94 84 ARG A N 1
ATOM 668 C CA . ARG A 1 84 ? -8.110 7.354 17.431 1.00 81.94 84 ARG A CA 1
ATOM 669 C C . ARG A 1 84 ? -9.561 7.800 17.531 1.00 81.94 84 ARG A C 1
ATOM 671 O O . ARG A 1 84 ? -10.087 7.794 18.639 1.00 81.94 84 ARG A O 1
ATOM 678 N N . ILE A 1 85 ? -10.194 8.117 16.403 1.00 83.94 85 ILE A N 1
ATOM 679 C CA . ILE A 1 85 ? -11.610 8.495 16.342 1.00 83.94 85 ILE A CA 1
ATOM 680 C C . ILE A 1 85 ? -12.485 7.337 16.821 1.00 83.94 85 ILE A C 1
ATOM 682 O O . ILE A 1 85 ? -13.291 7.524 17.726 1.00 83.94 85 ILE A O 1
ATOM 686 N N . PHE A 1 86 ? -12.274 6.121 16.311 1.00 80.44 86 PHE A N 1
ATOM 687 C CA . PHE A 1 86 ? -13.050 4.948 16.719 1.00 80.44 86 PHE A CA 1
ATOM 688 C C . PHE A 1 86 ? -12.984 4.695 18.221 1.00 80.44 86 PHE A C 1
ATOM 690 O O . PHE A 1 86 ? -14.004 4.434 18.847 1.00 80.44 86 PHE A O 1
ATOM 697 N N . ARG A 1 87 ? -11.810 4.845 18.840 1.00 77.19 87 ARG A N 1
ATOM 698 C CA . ARG A 1 87 ? -11.678 4.702 20.298 1.00 77.19 87 ARG A CA 1
ATOM 699 C C . ARG A 1 87 ? -12.579 5.634 21.113 1.00 77.19 87 ARG A C 1
ATOM 701 O O . ARG A 1 87 ? -12.853 5.291 22.258 1.00 77.19 87 ARG A O 1
ATOM 708 N N . LEU A 1 88 ? -13.022 6.766 20.566 1.00 82.31 88 LEU A N 1
ATOM 709 C CA . LEU A 1 88 ? -13.906 7.701 21.269 1.00 82.31 88 LEU A CA 1
ATOM 710 C C . LEU A 1 88 ? -15.357 7.205 21.348 1.00 82.31 88 LEU A C 1
ATOM 712 O O . LEU A 1 88 ? -16.054 7.556 22.291 1.00 82.31 88 LEU A O 1
ATOM 716 N N . PHE A 1 89 ? -15.807 6.379 20.398 1.00 79.31 89 PHE A N 1
ATOM 717 C CA . PHE A 1 89 ? -17.218 5.984 20.261 1.00 79.31 89 PHE A CA 1
ATOM 718 C C . PHE A 1 89 ? -17.578 4.646 20.930 1.00 79.31 89 PHE A C 1
ATOM 720 O O . PHE A 1 8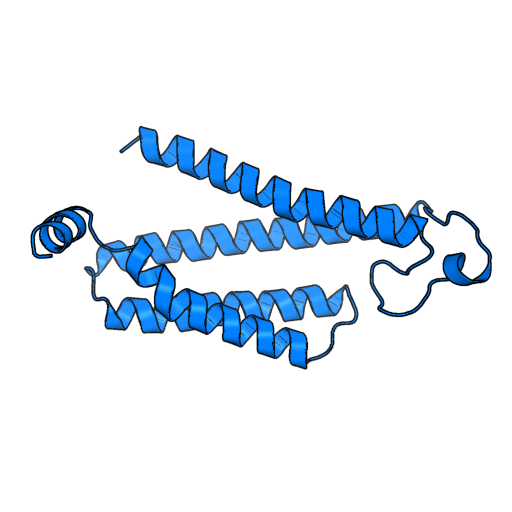9 ? -18.738 4.243 20.909 1.00 79.31 89 PHE A O 1
ATOM 727 N N . GLY A 1 90 ? -16.607 3.965 21.547 1.00 80.31 90 GLY A N 1
ATOM 728 C CA . GLY A 1 90 ? -16.803 2.638 22.138 1.00 80.31 90 GLY A CA 1
ATOM 729 C C . GLY A 1 90 ? -16.759 1.504 21.103 1.00 80.31 90 GLY A C 1
ATOM 730 O O . GLY A 1 90 ? -17.066 1.680 19.926 1.00 80.31 90 GLY A O 1
ATOM 731 N N . TYR A 1 91 ? -16.325 0.315 21.535 1.00 83.12 91 TYR A N 1
ATOM 732 C CA . TYR A 1 91 ? -16.084 -0.813 20.632 1.00 83.12 91 TYR A CA 1
ATOM 733 C C . TYR A 1 91 ? -17.390 -1.505 20.222 1.00 83.12 91 TYR A C 1
ATOM 735 O O . TYR A 1 91 ? -18.042 -2.151 21.038 1.00 83.12 91 TYR A O 1
ATOM 743 N N . ASN A 1 92 ? -17.733 -1.437 18.934 1.00 88.50 92 ASN A N 1
ATOM 744 C CA . ASN A 1 92 ? -18.784 -2.255 18.330 1.00 88.50 92 ASN A CA 1
ATOM 745 C C . ASN A 1 92 ? -18.205 -3.038 17.150 1.00 88.50 92 ASN A C 1
ATOM 747 O O . ASN A 1 92 ? -17.887 -2.474 16.103 1.00 88.50 92 ASN A O 1
ATOM 751 N N . ARG A 1 93 ? -18.100 -4.361 17.305 1.00 88.19 93 ARG A N 1
ATOM 752 C CA . ARG A 1 93 ? -17.466 -5.236 16.313 1.00 88.19 93 ARG A CA 1
ATOM 753 C C . ARG A 1 93 ? -18.064 -5.085 14.914 1.00 88.19 93 ARG A C 1
ATOM 755 O O . ARG A 1 93 ? -17.298 -5.060 13.955 1.00 88.19 93 ARG A O 1
ATOM 762 N N . ILE A 1 94 ? -19.388 -4.995 14.781 1.00 91.38 94 ILE A N 1
ATOM 763 C CA . ILE A 1 94 ? -20.056 -4.937 13.469 1.00 91.38 94 ILE A CA 1
ATOM 764 C C . ILE A 1 94 ? -19.710 -3.623 12.772 1.00 91.38 94 ILE A C 1
ATOM 766 O O . ILE A 1 94 ? -19.228 -3.638 11.642 1.00 91.38 94 ILE A O 1
ATOM 770 N N . ILE A 1 95 ? -19.863 -2.502 13.480 1.00 89.44 95 ILE A N 1
ATOM 771 C CA . ILE A 1 95 ? -19.554 -1.165 12.953 1.00 89.44 95 ILE A CA 1
ATOM 772 C C . ILE A 1 95 ? -18.083 -1.087 12.527 1.00 89.44 95 ILE A C 1
ATOM 774 O O . ILE A 1 95 ? -17.770 -0.618 11.436 1.00 89.44 95 ILE A O 1
ATOM 778 N N . TYR A 1 96 ? -17.177 -1.616 13.349 1.00 89.44 96 TYR A N 1
ATOM 779 C CA . TYR A 1 96 ? -15.741 -1.605 13.074 1.00 89.44 96 TYR A CA 1
ATOM 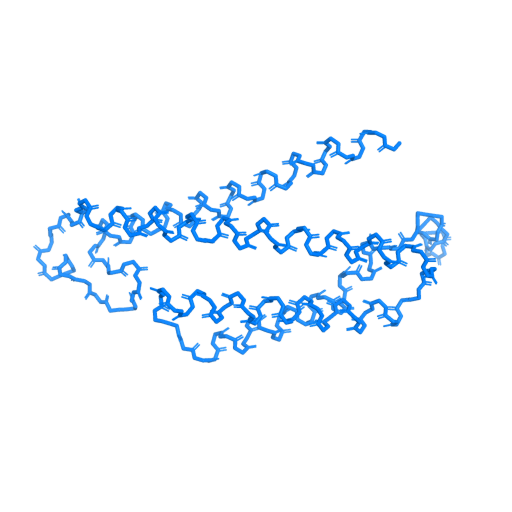780 C C . TYR A 1 96 ? -15.363 -2.528 11.915 1.00 89.44 96 TYR A C 1
ATOM 782 O O . TYR A 1 96 ? -14.421 -2.227 11.191 1.00 89.44 96 TYR A O 1
ATOM 790 N N . SER A 1 97 ? -16.085 -3.635 11.728 1.00 92.00 97 SER A N 1
ATOM 791 C CA . SER A 1 97 ? -15.893 -4.525 10.578 1.00 92.00 97 SER A CA 1
ATOM 792 C C . SER A 1 97 ? -16.314 -3.818 9.290 1.00 92.00 97 SER A C 1
ATOM 794 O O . SER A 1 97 ? -15.548 -3.766 8.337 1.00 92.00 97 SER A O 1
ATOM 796 N N . ILE A 1 98 ? -17.501 -3.205 9.268 1.00 93.50 98 ILE A N 1
ATOM 797 C CA . ILE A 1 98 ? -18.005 -2.505 8.079 1.00 93.50 98 ILE A CA 1
ATOM 798 C C . ILE A 1 98 ? -17.088 -1.333 7.725 1.00 93.50 98 ILE A C 1
ATOM 800 O O . ILE A 1 98 ? -16.603 -1.245 6.600 1.00 93.50 98 ILE A O 1
ATOM 804 N N . LEU A 1 99 ? -16.797 -0.460 8.690 1.00 90.56 99 LEU A N 1
ATOM 805 C CA . LEU A 1 99 ? -15.976 0.723 8.440 1.00 90.56 99 LEU A CA 1
ATOM 806 C C . LEU A 1 99 ? -14.515 0.362 8.173 1.00 90.56 99 LEU A C 1
ATOM 808 O O . LEU A 1 99 ? -13.914 0.922 7.264 1.00 90.56 99 LEU A O 1
ATOM 812 N N . GLY A 1 100 ? -13.955 -0.601 8.907 1.00 90.31 100 GLY A N 1
ATOM 813 C CA . GLY A 1 100 ? -12.612 -1.116 8.652 1.00 90.31 100 GLY A CA 1
ATOM 814 C C . GLY A 1 100 ? -12.485 -1.696 7.247 1.00 90.31 100 GLY A C 1
ATOM 815 O O . GLY A 1 100 ? -11.530 -1.381 6.544 1.00 90.31 100 GLY A O 1
ATOM 816 N N . GLY A 1 101 ? -13.472 -2.486 6.813 1.00 93.88 101 GLY A N 1
ATOM 817 C CA . GLY A 1 101 ? -13.540 -3.040 5.462 1.00 93.88 101 GLY A CA 1
ATOM 818 C C . GLY A 1 101 ? -13.635 -1.960 4.392 1.00 93.88 101 GLY A C 1
ATOM 819 O O . GLY A 1 101 ? -12.805 -1.928 3.491 1.00 93.88 101 GLY A O 1
ATOM 820 N N . LEU A 1 102 ? -14.591 -1.037 4.509 1.00 94.88 102 LEU A N 1
ATOM 821 C CA . LEU A 1 102 ? -14.770 0.037 3.526 1.00 94.88 102 LEU A CA 1
ATOM 822 C C . LEU A 1 102 ? -13.530 0.923 3.410 1.00 94.88 102 LEU A C 1
ATOM 824 O O . LEU A 1 102 ? -13.085 1.215 2.306 1.00 94.88 102 LEU A O 1
ATOM 828 N N . ILE A 1 103 ? -12.945 1.319 4.539 1.00 91.25 103 ILE A N 1
ATOM 829 C CA . ILE A 1 103 ? -11.791 2.216 4.550 1.00 91.25 103 ILE A CA 1
ATOM 830 C C . ILE A 1 103 ? -10.552 1.507 4.011 1.00 91.25 103 ILE A C 1
ATOM 832 O O . ILE A 1 103 ? -9.887 2.043 3.131 1.00 91.25 103 ILE A O 1
ATOM 836 N N . ILE A 1 104 ? -10.221 0.316 4.519 1.00 91.69 104 ILE A N 1
ATOM 837 C CA . ILE A 1 104 ? -9.015 -0.397 4.075 1.00 91.69 104 ILE A CA 1
ATOM 838 C C 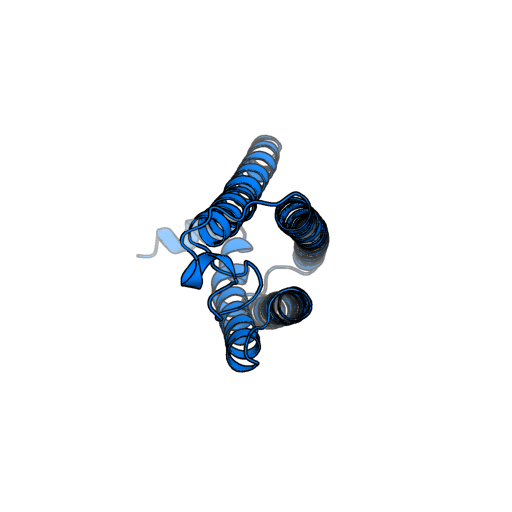. ILE A 1 104 ? -9.172 -0.841 2.620 1.00 91.69 104 ILE A C 1
ATOM 840 O O . ILE A 1 104 ? -8.232 -0.695 1.847 1.00 91.69 104 ILE A O 1
ATOM 844 N N . GLY A 1 105 ? -10.361 -1.295 2.219 1.00 94.75 105 GLY A N 1
ATOM 845 C CA . GLY A 1 105 ? -10.678 -1.593 0.824 1.00 94.75 105 GLY A CA 1
ATOM 846 C C . GLY A 1 105 ? -10.490 -0.380 -0.081 1.00 94.75 105 GLY A C 1
ATOM 847 O O . GLY A 1 105 ? -9.809 -0.483 -1.098 1.00 94.75 105 GLY A O 1
ATOM 848 N N . PHE A 1 106 ? -11.009 0.787 0.314 1.00 94.25 106 PHE A N 1
ATOM 849 C CA . PHE A 1 106 ? -10.828 2.028 -0.438 1.00 94.25 106 PHE A CA 1
ATOM 850 C C . PHE A 1 106 ? -9.358 2.453 -0.519 1.00 94.25 106 PHE A C 1
ATOM 852 O O . PHE A 1 106 ? -8.897 2.817 -1.595 1.00 94.25 106 PHE A O 1
ATOM 859 N N . ILE A 1 107 ? -8.599 2.359 0.578 1.00 91.56 107 ILE A N 1
ATOM 860 C CA . ILE A 1 107 ? -7.156 2.640 0.580 1.00 91.56 107 ILE A CA 1
ATOM 861 C C . ILE A 1 107 ? -6.435 1.697 -0.386 1.00 91.56 107 ILE A C 1
ATOM 863 O O . ILE A 1 107 ? -5.673 2.166 -1.223 1.00 91.56 107 ILE A O 1
ATOM 867 N N . CYS A 1 108 ? -6.690 0.387 -0.326 1.00 92.00 108 CYS A N 1
ATOM 868 C CA . CYS A 1 108 ? -6.066 -0.582 -1.228 1.00 92.00 108 CYS A CA 1
ATOM 869 C C . CYS A 1 108 ? -6.432 -0.330 -2.698 1.00 92.00 108 CYS A C 1
ATOM 871 O O . CYS A 1 108 ? -5.565 -0.411 -3.567 1.00 92.00 108 CYS A O 1
ATOM 873 N N . LEU A 1 109 ? -7.687 0.018 -2.983 1.00 92.25 109 LEU A N 1
ATOM 874 C CA . LEU A 1 109 ? -8.137 0.373 -4.330 1.00 92.25 109 LEU A CA 1
ATOM 875 C C . LEU A 1 109 ? -7.434 1.648 -4.818 1.00 92.25 109 LEU A C 1
ATOM 877 O O . LEU A 1 109 ? -6.860 1.663 -5.901 1.00 92.25 109 LEU A O 1
ATOM 881 N N . TYR A 1 110 ? -7.402 2.695 -3.995 1.00 90.50 110 TYR A N 1
ATOM 882 C CA . TYR A 1 110 ? -6.718 3.949 -4.311 1.00 90.50 110 TYR A CA 1
ATOM 883 C C . TYR A 1 110 ? -5.212 3.749 -4.535 1.00 90.50 110 TYR A C 1
ATOM 885 O O . TYR A 1 110 ? -4.636 4.325 -5.453 1.00 90.50 110 TYR A O 1
ATOM 893 N N . TRP A 1 111 ? -4.573 2.888 -3.742 1.00 89.75 111 TRP A N 1
ATOM 894 C CA . TRP A 1 111 ? -3.159 2.550 -3.898 1.00 89.75 111 TRP A CA 1
ATOM 895 C C . TRP A 1 111 ? -2.868 1.789 -5.169 1.00 89.75 111 TRP A C 1
ATOM 897 O O . TRP A 1 111 ? -1.931 2.129 -5.878 1.00 89.75 111 TRP A O 1
ATOM 907 N N . THR A 1 112 ? -3.650 0.752 -5.447 1.00 88.69 112 THR A N 1
ATOM 908 C CA . THR A 1 112 ? -3.467 -0.026 -6.668 1.00 88.69 112 THR A CA 1
ATOM 909 C C . THR A 1 112 ? -3.719 0.843 -7.894 1.00 88.69 112 THR A C 1
ATOM 911 O O . THR A 1 112 ? -2.898 0.814 -8.799 1.00 88.69 112 THR A O 1
ATOM 914 N N . LEU A 1 113 ? -4.732 1.720 -7.886 1.00 89.19 113 LEU A N 1
ATOM 915 C CA . LEU A 1 113 ? -4.894 2.749 -8.921 1.00 89.19 113 LEU A CA 1
ATOM 916 C C . LEU A 1 113 ? -3.663 3.655 -9.041 1.00 89.19 113 LEU A C 1
ATOM 918 O O . LEU A 1 113 ? -3.167 3.851 -10.144 1.00 89.19 113 LEU A O 1
ATOM 922 N N . GLY A 1 114 ? -3.156 4.193 -7.928 1.00 87.00 114 GLY A N 1
ATOM 923 C CA . GLY A 1 114 ? -1.980 5.070 -7.920 1.00 87.00 114 GLY A CA 1
ATOM 924 C C . GLY A 1 114 ? -0.711 4.383 -8.431 1.00 87.00 114 GLY A C 1
ATOM 925 O O . GLY A 1 114 ? 0.058 4.982 -9.174 1.00 87.00 114 GLY A O 1
ATOM 926 N N . ILE A 1 115 ? -0.515 3.106 -8.100 1.00 86.50 115 ILE A N 1
ATOM 927 C CA . ILE A 1 115 ? 0.561 2.278 -8.659 1.00 86.50 115 ILE A CA 1
ATOM 928 C C . ILE A 1 115 ? 0.330 2.054 -10.156 1.00 86.50 115 ILE A C 1
ATOM 930 O O . ILE A 1 115 ? 1.281 2.128 -10.928 1.00 86.50 115 ILE A O 1
ATOM 934 N N . GLY A 1 116 ? -0.923 1.857 -10.568 1.00 83.69 116 GLY A N 1
ATOM 935 C CA . GLY A 1 116 ? -1.321 1.690 -11.963 1.00 83.69 116 GLY A CA 1
ATOM 936 C C . GLY A 1 116 ? -1.038 2.891 -12.865 1.00 83.69 116 GLY A C 1
ATOM 937 O O . GLY A 1 116 ? -0.966 2.740 -14.081 1.00 83.69 116 GLY A O 1
ATOM 938 N N . TRP A 1 117 ? -0.829 4.077 -12.284 1.00 80.12 117 TRP A N 1
ATOM 939 C CA . TRP A 1 117 ? -0.343 5.253 -13.012 1.00 80.12 117 TRP A CA 1
ATOM 940 C C . TRP A 1 117 ? 1.153 5.187 -13.351 1.00 80.12 117 TRP A C 1
ATOM 942 O O . TRP A 1 117 ? 1.576 5.809 -14.321 1.00 80.12 117 TRP A O 1
ATOM 952 N N . TYR A 1 118 ? 1.950 4.456 -12.567 1.00 75.81 118 TYR A N 1
ATOM 953 C CA . TYR A 1 118 ? 3.401 4.320 -12.754 1.00 75.81 118 TYR A CA 1
ATOM 954 C C . TYR A 1 118 ? 3.795 3.015 -13.443 1.00 75.81 118 TYR A C 1
ATOM 956 O O . TYR A 1 118 ? 4.781 2.972 -14.174 1.00 75.81 118 TYR A O 1
ATOM 964 N N . ILE A 1 119 ? 3.052 1.946 -13.176 1.00 78.06 119 ILE A N 1
ATOM 965 C CA . ILE A 1 119 ? 3.286 0.603 -13.693 1.00 78.06 119 ILE A CA 1
ATOM 966 C C . ILE A 1 119 ? 2.014 0.192 -14.414 1.00 78.06 119 ILE A C 1
ATOM 968 O O . ILE A 1 119 ? 0.933 0.280 -13.838 1.00 78.06 119 ILE A O 1
ATOM 972 N N . ALA A 1 120 ? 2.128 -0.269 -15.657 1.00 76.12 120 ALA A N 1
ATOM 973 C CA . ALA A 1 120 ? 0.973 -0.747 -16.403 1.00 76.12 120 ALA A CA 1
ATOM 974 C C . ALA A 1 120 ? 0.425 -2.016 -15.731 1.00 76.12 120 ALA A C 1
ATOM 976 O O . ALA A 1 120 ? 0.945 -3.113 -15.928 1.00 76.12 120 ALA A O 1
ATOM 977 N N . ILE A 1 121 ? -0.610 -1.858 -14.907 1.00 78.00 121 ILE A N 1
ATOM 978 C CA . ILE A 1 121 ? -1.332 -2.962 -14.276 1.00 78.00 121 ILE A CA 1
ATOM 979 C C . ILE A 1 121 ? -2.741 -3.040 -14.851 1.00 78.00 121 ILE A C 1
ATOM 981 O O . ILE A 1 121 ? -3.376 -2.024 -15.134 1.00 78.00 121 ILE A O 1
ATOM 985 N N . ASP A 1 122 ? -3.245 -4.260 -14.994 1.00 81.06 122 ASP A N 1
ATOM 986 C CA . ASP A 1 122 ? -4.614 -4.482 -15.440 1.00 81.06 122 ASP A CA 1
ATOM 987 C C . ASP A 1 122 ? -5.650 -4.081 -14.368 1.00 81.06 122 ASP A C 1
ATOM 989 O O . ASP A 1 122 ? -5.403 -4.171 -13.159 1.00 81.06 122 ASP A O 1
ATOM 993 N N . GLY A 1 123 ? -6.845 -3.679 -14.813 1.00 81.06 123 GLY A N 1
ATOM 994 C CA . GLY A 1 123 ? -7.950 -3.279 -13.937 1.00 81.06 123 GLY A CA 1
ATOM 995 C C . GLY A 1 123 ? -8.436 -4.395 -13.002 1.00 81.06 123 GLY A C 1
ATOM 996 O O . GLY A 1 123 ? -8.947 -4.110 -11.912 1.00 81.06 123 GLY A O 1
ATOM 997 N N . SER A 1 124 ? -8.227 -5.668 -13.359 1.00 87.31 124 SER A N 1
ATOM 998 C CA . SER A 1 124 ? -8.499 -6.793 -12.457 1.00 87.31 124 SER A CA 1
ATOM 999 C C . SER A 1 124 ? -7.599 -6.772 -11.220 1.00 87.31 124 SER A C 1
ATOM 1001 O O . SER A 1 124 ? -8.086 -7.047 -10.125 1.00 87.31 124 SER A O 1
ATOM 1003 N N . THR A 1 125 ? -6.334 -6.353 -11.346 1.00 86.69 125 THR A N 1
ATOM 1004 C CA . THR A 1 125 ? -5.394 -6.213 -10.219 1.00 86.69 125 THR A CA 1
ATOM 1005 C C . THR A 1 125 ? -5.865 -5.144 -9.239 1.00 86.69 125 THR A C 1
ATOM 1007 O O . THR A 1 125 ? -5.849 -5.359 -8.026 1.00 86.69 125 THR A O 1
ATOM 1010 N N . VAL A 1 126 ? -6.347 -4.011 -9.757 1.00 89.00 126 VAL A N 1
ATOM 1011 C CA . VAL A 1 126 ? -6.935 -2.933 -8.945 1.00 89.00 126 VAL A CA 1
ATOM 1012 C C . VAL A 1 126 ? -8.160 -3.438 -8.185 1.00 89.00 126 VAL A C 1
ATOM 1014 O O . VAL A 1 126 ? -8.277 -3.264 -6.969 1.00 89.00 126 VAL A O 1
ATOM 1017 N N . THR A 1 127 ? -9.055 -4.125 -8.895 1.00 92.25 127 THR A N 1
ATOM 1018 C CA . THR A 1 127 ? -10.278 -4.693 -8.316 1.00 92.25 127 THR A CA 1
ATOM 1019 C C . THR A 1 127 ? -9.956 -5.725 -7.234 1.00 92.25 127 THR A C 1
ATOM 1021 O O . THR A 1 127 ? -10.503 -5.664 -6.132 1.00 92.25 127 THR A O 1
ATOM 1024 N N . ALA A 1 128 ? -9.019 -6.636 -7.509 1.00 91.69 128 ALA A N 1
ATOM 1025 C CA . ALA A 1 128 ? -8.558 -7.643 -6.561 1.00 91.69 128 ALA A CA 1
ATOM 1026 C C . ALA A 1 128 ? -7.938 -7.000 -5.313 1.00 91.69 128 ALA A C 1
ATOM 1028 O O . ALA A 1 128 ? -8.271 -7.392 -4.195 1.00 91.69 128 ALA A O 1
ATOM 1029 N N . GLY A 1 129 ? -7.103 -5.971 -5.486 1.00 91.31 129 GLY A N 1
ATOM 1030 C CA . GLY A 1 129 ? -6.525 -5.203 -4.384 1.00 91.31 129 GLY A CA 1
ATOM 1031 C C . GLY A 1 129 ? -7.591 -4.580 -3.483 1.00 91.31 129 GLY A C 1
ATOM 1032 O O . GLY A 1 129 ? -7.532 -4.733 -2.261 1.00 91.31 129 GLY A O 1
ATOM 1033 N N . GLY A 1 130 ? -8.607 -3.944 -4.071 1.00 94.62 130 GLY A N 1
ATOM 1034 C CA . GLY A 1 130 ? -9.741 -3.382 -3.333 1.00 94.62 130 GLY A CA 1
ATOM 1035 C C . GLY A 1 130 ? -10.547 -4.436 -2.564 1.00 94.62 130 GLY A C 1
ATOM 1036 O O . GLY A 1 130 ? -10.819 -4.253 -1.377 1.00 94.62 130 GLY A O 1
ATOM 1037 N N . ILE A 1 131 ? -10.884 -5.565 -3.201 1.00 96.31 131 ILE A N 1
ATOM 1038 C CA . ILE A 1 131 ? -11.641 -6.664 -2.572 1.00 96.31 131 ILE A CA 1
ATOM 1039 C C . ILE A 1 131 ? -10.853 -7.283 -1.415 1.00 96.31 131 ILE A C 1
ATOM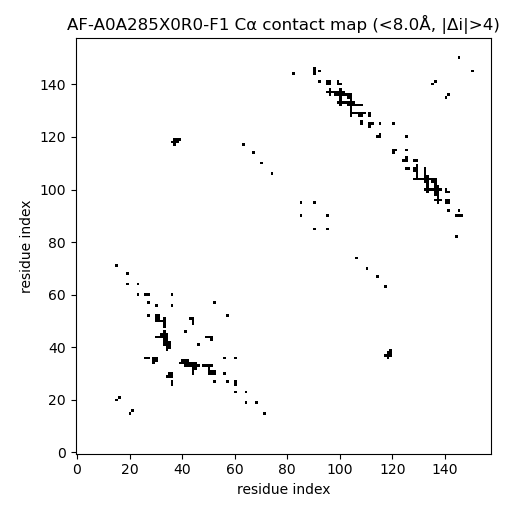 1041 O O . ILE A 1 131 ? -11.401 -7.477 -0.328 1.00 96.31 131 ILE A O 1
ATOM 1045 N N . LEU A 1 132 ? -9.565 -7.569 -1.614 1.00 95.19 132 LEU A N 1
ATOM 1046 C CA . LEU A 1 132 ? -8.709 -8.126 -0.566 1.00 95.19 132 LEU A CA 1
ATOM 1047 C C . LEU A 1 132 ? -8.547 -7.147 0.599 1.00 95.19 132 LEU A C 1
ATOM 1049 O O . LEU A 1 132 ? -8.641 -7.560 1.755 1.00 95.19 132 LEU A O 1
ATOM 1053 N N . GLY A 1 133 ? -8.384 -5.853 0.311 1.00 94.19 133 GLY A N 1
ATOM 1054 C CA . GLY A 1 133 ? -8.379 -4.800 1.325 1.00 94.19 133 GLY A CA 1
ATOM 1055 C C . GLY A 1 133 ? -9.687 -4.753 2.115 1.00 94.19 133 GLY A C 1
ATOM 1056 O O . GLY A 1 133 ? -9.663 -4.655 3.343 1.00 94.19 133 GLY A O 1
ATOM 1057 N N . LEU A 1 134 ? -10.827 -4.910 1.438 1.00 96.88 134 LEU A N 1
ATOM 1058 C CA . LEU A 1 134 ? -12.143 -4.938 2.069 1.00 96.88 134 LEU A CA 1
ATOM 1059 C C . LEU A 1 134 ? -12.304 -6.150 2.986 1.00 96.88 134 LEU A C 1
ATOM 1061 O O . LEU A 1 134 ? -12.707 -5.993 4.138 1.00 96.88 134 LEU A O 1
ATOM 1065 N N . ILE A 1 135 ? -11.942 -7.347 2.520 1.00 96.88 135 ILE A N 1
ATOM 1066 C CA . ILE A 1 135 ? -12.000 -8.580 3.321 1.00 96.88 135 ILE A CA 1
ATOM 1067 C C . ILE A 1 135 ? -11.065 -8.473 4.529 1.00 96.88 135 ILE A C 1
ATOM 1069 O O . ILE A 1 135 ? -11.467 -8.770 5.659 1.00 96.88 135 ILE A O 1
ATOM 1073 N N . TYR A 1 136 ? -9.828 -8.022 4.318 1.00 93.19 136 TYR A N 1
ATOM 1074 C CA . TYR A 1 136 ? -8.849 -7.847 5.388 1.00 93.19 136 TYR A CA 1
ATOM 1075 C C . TYR A 1 136 ? -9.338 -6.828 6.422 1.00 93.19 136 TYR A C 1
ATOM 1077 O O . TYR A 1 136 ? -9.336 -7.103 7.625 1.00 93.19 136 TYR A O 1
ATOM 1085 N N . GLY A 1 137 ? -9.824 -5.674 5.968 1.00 92.06 137 GLY A N 1
ATOM 1086 C CA . GLY A 1 137 ? -10.369 -4.646 6.840 1.00 92.06 137 GLY A CA 1
ATOM 1087 C C . GLY A 1 137 ? -11.615 -5.106 7.587 1.00 92.06 137 GLY A C 1
ATOM 1088 O O . GLY A 1 137 ? -11.740 -4.847 8.777 1.00 92.06 137 GLY A O 1
ATOM 1089 N N . ALA A 1 138 ? -12.501 -5.869 6.954 1.00 95.38 138 ALA A N 1
ATOM 1090 C CA . ALA A 1 138 ? -13.700 -6.363 7.618 1.00 95.38 138 ALA A CA 1
ATOM 1091 C C . ALA A 1 138 ? -13.401 -7.425 8.680 1.00 95.38 138 ALA A C 1
ATOM 1093 O O . ALA A 1 138 ? -14.095 -7.510 9.692 1.00 95.38 138 ALA A O 1
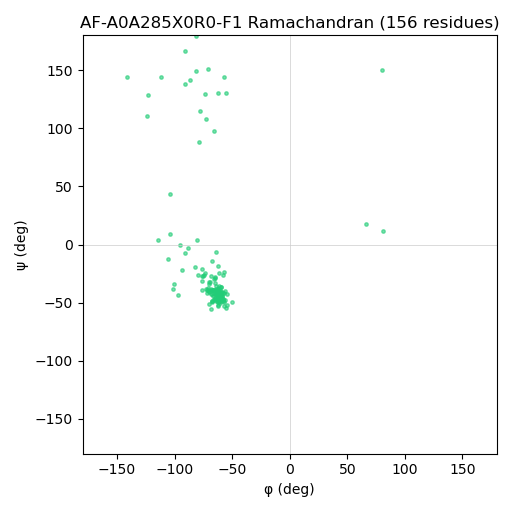ATOM 1094 N N . THR A 1 139 ? -12.364 -8.239 8.480 1.00 93.56 139 THR A N 1
ATOM 1095 C CA . THR A 1 139 ? -12.115 -9.418 9.322 1.00 93.56 139 THR A CA 1
ATOM 1096 C C . THR A 1 139 ? -11.020 -9.216 10.367 1.00 93.56 139 THR A C 1
ATOM 1098 O O . THR A 1 139 ? -11.148 -9.722 11.487 1.00 93.56 139 THR A O 1
ATOM 1101 N N . ILE A 1 140 ? -9.947 -8.497 10.033 1.00 88.69 140 ILE A N 1
ATOM 1102 C CA . ILE A 1 140 ? -8.752 -8.348 10.876 1.00 88.69 140 ILE A CA 1
ATOM 1103 C C . ILE A 1 140 ? -8.796 -7.054 11.688 1.00 88.69 140 ILE A C 1
ATOM 1105 O O . ILE A 1 140 ? -8.538 -7.082 12.893 1.00 88.69 140 ILE A O 1
ATOM 1109 N N . PHE A 1 141 ? -9.191 -5.934 11.081 1.00 84.94 141 PHE A N 1
ATOM 1110 C CA . PHE A 1 141 ? -9.290 -4.633 11.757 1.00 84.94 141 PHE A CA 1
ATOM 1111 C C . PHE A 1 141 ? -10.083 -4.657 13.079 1.00 84.94 141 PHE A C 1
ATOM 1113 O O . PHE A 1 141 ? -9.547 -4.202 14.095 1.00 84.94 141 PHE A O 1
ATOM 1120 N N . PRO A 1 142 ? -11.305 -5.232 13.155 1.00 86.62 142 PRO A N 1
ATOM 1121 C CA . PRO A 1 142 ? -12.050 -5.276 14.413 1.00 86.62 142 PRO A CA 1
ATOM 1122 C C . PRO A 1 142 ? -11.356 -6.129 15.482 1.00 86.62 142 PRO A C 1
ATOM 1124 O O . PRO A 1 142 ? -11.527 -5.863 16.672 1.00 86.62 142 PRO A O 1
ATOM 1127 N N . LYS A 1 143 ? -10.568 -7.144 15.095 1.00 85.88 143 LYS A N 1
ATOM 1128 C CA . LYS A 1 143 ? -9.819 -7.992 16.039 1.00 85.88 143 LYS A CA 1
ATOM 1129 C C . LYS A 1 143 ? -8.656 -7.227 16.666 1.00 85.88 143 LYS A C 1
ATOM 1131 O O . LYS A 1 143 ? -8.422 -7.361 17.864 1.00 85.88 143 LYS A O 1
ATOM 1136 N N . LEU A 1 144 ? -7.974 -6.397 15.874 1.00 80.56 144 LEU A N 1
ATOM 1137 C CA . LEU A 1 144 ? -6.866 -5.554 16.335 1.00 80.56 144 LEU A CA 1
ATOM 1138 C C . LEU A 1 144 ? -7.326 -4.444 17.290 1.00 80.56 144 LEU A C 1
ATOM 1140 O O . LEU A 1 144 ? -6.555 -4.008 18.142 1.00 80.56 144 LEU A O 1
ATOM 1144 N N . LEU A 1 145 ? -8.579 -4.001 17.163 1.00 79.25 145 LEU A N 1
ATOM 1145 C CA . LEU A 1 145 ? -9.148 -2.928 17.983 1.00 79.25 145 LEU A CA 1
ATOM 1146 C C . LEU A 1 145 ? -9.842 -3.381 19.258 1.00 79.25 145 LEU A C 1
ATOM 1148 O O . LEU A 1 145 ? -10.235 -2.533 20.062 1.00 79.25 145 LEU A O 1
ATOM 1152 N N . ARG A 1 146 ? -10.002 -4.690 19.444 1.00 80.00 146 ARG A N 1
ATOM 1153 C CA . ARG A 1 146 ? -10.719 -5.227 20.593 1.00 80.00 146 ARG A CA 1
ATOM 1154 C C . ARG A 1 146 ? -10.009 -4.837 21.905 1.00 80.00 146 ARG A C 1
ATOM 1156 O O . ARG A 1 146 ? -8.794 -5.031 22.006 1.00 80.00 146 ARG A O 1
ATOM 1163 N N . PRO A 1 147 ? -10.727 -4.303 22.911 1.00 73.56 147 PRO A N 1
ATOM 1164 C CA . PRO A 1 147 ? -10.158 -4.005 24.226 1.00 73.56 147 PRO A CA 1
ATOM 1165 C C . PRO A 1 147 ? -9.540 -5.251 24.883 1.00 73.56 147 PRO A C 1
ATOM 1167 O O . PRO A 1 147 ? -10.067 -6.354 24.750 1.00 73.56 147 PRO A O 1
ATOM 1170 N N . LYS A 1 148 ? -8.432 -5.081 25.621 1.00 68.38 148 LYS A N 1
ATOM 1171 C CA . LYS A 1 148 ? -7.703 -6.197 26.260 1.00 68.38 148 LYS A CA 1
ATOM 1172 C C . LYS A 1 148 ? -8.533 -6.969 27.292 1.00 68.38 148 LYS A C 1
ATOM 1174 O O . LYS A 1 148 ? -8.384 -8.180 27.377 1.00 68.38 148 LYS A O 1
ATOM 1179 N N . GLU A 1 149 ? -9.404 -6.294 28.037 1.00 59.78 149 GLU A N 1
ATOM 1180 C CA . GLU A 1 149 ? -10.226 -6.913 29.093 1.00 59.78 149 GLU A CA 1
ATOM 1181 C C . GLU A 1 149 ? -11.181 -7.982 28.534 1.00 59.78 149 GLU A C 1
ATOM 1183 O O . GLU A 1 149 ? -11.325 -9.064 29.102 1.00 59.78 149 GLU A O 1
ATOM 1188 N N . GLU A 1 150 ? -11.746 -7.739 27.350 1.00 56.59 150 GLU A N 1
ATOM 1189 C CA . GLU A 1 150 ? -12.583 -8.705 26.635 1.00 56.59 150 GLU A CA 1
ATOM 1190 C C . GLU A 1 150 ? -11.799 -9.864 26.000 1.00 56.59 150 GLU A C 1
ATOM 1192 O O . GLU A 1 150 ? -12.371 -10.926 25.741 1.00 56.59 150 GLU A O 1
ATOM 1197 N N . GLN A 1 151 ? -10.510 -9.677 25.704 1.00 58.25 151 GLN A N 1
ATOM 1198 C CA . GLN A 1 151 ? -9.680 -10.729 25.110 1.00 58.25 151 GLN A CA 1
ATOM 1199 C C . GLN A 1 151 ? -9.376 -11.834 26.130 1.00 58.25 151 GLN A C 1
ATOM 1201 O O . GLN A 1 151 ? -9.447 -13.008 25.781 1.00 58.25 151 GLN A O 1
ATOM 1206 N N . THR A 1 152 ? -9.126 -11.472 27.391 1.00 57.47 152 THR A N 1
ATOM 1207 C CA . THR A 1 152 ? -8.851 -12.414 28.492 1.00 57.47 152 THR A CA 1
ATOM 1208 C C . THR A 1 152 ? -10.065 -13.237 28.930 1.00 57.47 152 THR A C 1
ATOM 1210 O O . THR A 1 152 ? -9.915 -14.405 29.278 1.00 57.47 152 THR A O 1
ATOM 1213 N N . LEU A 1 153 ? -11.274 -12.666 28.873 1.00 56.91 153 LEU A N 1
ATOM 1214 C CA . LEU A 1 153 ? -12.522 -13.357 29.240 1.00 56.91 153 LEU A CA 1
ATOM 1215 C C . LEU A 1 153 ? -13.016 -14.347 28.169 1.00 56.91 153 LEU A C 1
ATOM 1217 O O . LEU A 1 153 ? -13.794 -15.246 28.475 1.00 56.91 153 LEU A O 1
ATOM 1221 N N . GLY A 1 154 ? -12.587 -14.186 26.913 1.00 55.31 154 GLY A N 1
ATOM 1222 C CA . GLY A 1 154 ? -12.921 -15.115 25.828 1.00 55.31 154 GLY A CA 1
ATOM 1223 C C . GLY A 1 154 ? -12.068 -16.385 25.825 1.00 55.31 154 GLY A C 1
ATOM 1224 O O . GLY A 1 154 ? -12.523 -17.417 25.347 1.00 55.31 154 GLY A O 1
ATOM 1225 N N . THR A 1 155 ? -10.848 -16.324 26.364 1.00 54.22 155 THR A N 1
ATOM 1226 C CA . THR A 1 155 ? -9.906 -17.456 26.411 1.00 54.22 155 THR A CA 1
ATOM 1227 C C . THR A 1 155 ? -10.152 -18.431 27.558 1.00 54.22 155 THR A C 1
ATOM 1229 O O . THR A 1 155 ? -9.692 -19.559 27.480 1.00 54.22 155 THR A O 1
ATOM 1232 N N . THR A 1 156 ? -10.877 -18.036 28.605 1.00 52.50 156 THR A N 1
ATOM 1233 C CA . THR A 1 156 ? -11.210 -18.914 29.744 1.00 52.50 156 THR A CA 1
ATOM 1234 C C . THR A 1 156 ? -12.496 -19.718 29.549 1.00 52.50 156 THR A C 1
ATOM 1236 O O . THR A 1 156 ? -12.852 -20.508 30.418 1.00 52.50 156 THR A O 1
ATOM 1239 N N . LYS A 1 157 ? -13.209 -19.518 28.434 1.00 48.78 157 LYS A N 1
ATOM 1240 C CA . LYS A 1 157 ? -14.460 -20.224 28.109 1.00 48.78 157 LYS A CA 1
ATOM 1241 C C . LYS A 1 157 ? -14.312 -21.330 27.055 1.00 48.78 157 LYS A C 1
ATOM 1243 O O . LYS A 1 157 ? -15.336 -21.846 26.615 1.00 48.78 157 LYS A O 1
ATOM 1248 N N . ASN A 1 158 ? -13.085 -21.685 26.676 1.00 44.66 158 ASN A N 1
ATOM 1249 C CA . ASN A 1 158 ? -12.801 -22.827 25.804 1.00 44.66 158 ASN A CA 1
ATOM 1250 C C . ASN A 1 158 ? -12.087 -23.925 26.583 1.00 44.66 158 ASN A C 1
ATOM 1252 O O . ASN A 1 158 ? -11.115 -23.577 27.289 1.00 44.66 158 ASN A O 1
#